Protein AF-A0A6L3X5L9-F1 (afdb_monomer)

Radius of gyration: 15.02 Å; Cα contacts (8 Å, |Δi|>4): 13; chains: 1; bounding box: 30×37×30 Å

InterPro domains:
  IPR036895 Uracil-DNA glycosylase-like domain superfamily [G3DSA:3.40.470.10] (1-39)
  IPR036895 Uracil-DNA glycosylase-like domain superfamily [SSF52141] (2-31)

Mean predicted aligned error: 4.55 Å

Sequence (39 aa):
VSAHRGFFGSNHFVLTNEWLEKRGEKPIDWMPVLPAESE

Nearest PDB structures (foldseek):
  7b9s-assembly1_W  TM=7.148E-01  e=9.268E+00  Mycobacterium xenopi RIVM700367

pLDDT: mean 93.5, std 8.91, range [59.69, 98.69]

Foldseek 3Di:
DVCVVAVPPVCVLVVQQVVCVVVVHHRDDPDDDDDDDDD

Secondary structure (DSSP, 8-state):
--GGGTTTT--HHHHHHHHHHHTTPPPP--SPPPPPPP-

Solvent-accessible surface 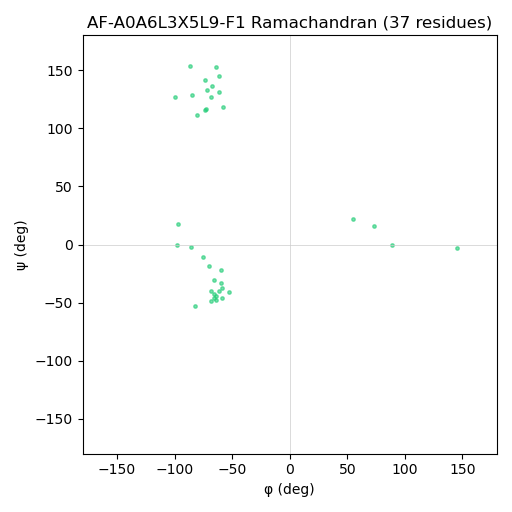area (backbone atoms only — not comparable to full-atom values): 2692 Å² total; per-residue (Å²): 120,64,51,84,74,57,56,69,88,57,54,60,72,60,56,50,27,55,55,29,47,77,70,75,41,80,61,77,80,83,74,83,79,80,80,80,84,80,128

Organism: NCBI:txid158836

Structure (mmCIF, N/CA/C/O backbone):
data_AF-A0A6L3X5L9-F1
#
_entry.id   AF-A0A6L3X5L9-F1
#
loop_
_atom_site.group_PDB
_atom_site.id
_atom_site.type_symbol
_atom_site.label_atom_id
_atom_site.label_alt_id
_atom_site.label_comp_id
_atom_site.label_asym_id
_atom_site.label_entity_id
_atom_site.label_seq_id
_atom_site.pdbx_PDB_ins_code
_atom_site.Cartn_x
_atom_site.Cartn_y
_atom_site.Cartn_z
_atom_site.occupancy
_atom_site.B_iso_or_equiv
_atom_site.auth_seq_id
_atom_site.auth_comp_id
_atom_site.auth_asym_id
_atom_site.auth_atom_id
_atom_site.pdbx_PDB_model_num
ATOM 1 N N . VAL A 1 1 ? 15.297 14.047 -8.173 1.00 69.12 1 VAL A N 1
ATOM 2 C CA . VAL A 1 1 ? 15.250 13.251 -9.433 1.00 69.12 1 VAL A CA 1
ATOM 3 C C . VAL A 1 1 ? 15.084 11.738 -9.244 1.00 69.12 1 VAL A C 1
ATOM 5 O O . VAL A 1 1 ? 14.892 11.051 -10.237 1.00 69.12 1 VAL A O 1
ATOM 8 N N . SER A 1 2 ? 15.101 11.188 -8.023 1.00 92.94 2 SER A N 1
ATOM 9 C CA . SER A 1 2 ? 14.916 9.741 -7.787 1.00 92.94 2 SER A CA 1
ATOM 10 C C . SER A 1 2 ? 13.523 9.223 -8.161 1.00 92.94 2 SER A C 1
ATOM 12 O O . SER A 1 2 ? 13.405 8.089 -8.608 1.00 92.94 2 SER A O 1
ATOM 14 N N . ALA A 1 3 ? 12.485 10.060 -8.054 1.00 93.88 3 ALA A N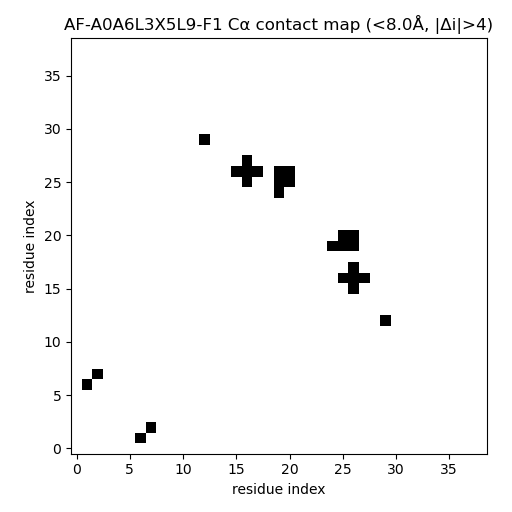 1
ATOM 15 C CA . ALA A 1 3 ? 11.109 9.628 -8.283 1.00 93.88 3 ALA A CA 1
ATOM 16 C C . ALA A 1 3 ? 10.875 9.044 -9.697 1.00 93.88 3 ALA A C 1
ATOM 18 O O . ALA A 1 3 ? 10.332 7.953 -9.852 1.00 93.88 3 ALA A O 1
ATOM 19 N N . HIS A 1 4 ? 11.379 9.713 -10.737 1.00 95.62 4 HIS A N 1
ATOM 20 C CA . HIS A 1 4 ? 11.283 9.231 -12.124 1.00 95.62 4 HIS A CA 1
ATOM 21 C C . HIS A 1 4 ? 12.242 8.081 -12.455 1.00 95.62 4 HIS A C 1
ATOM 23 O O . HIS A 1 4 ? 12.129 7.482 -13.517 1.00 95.62 4 HIS A O 1
ATOM 29 N N . ARG A 1 5 ? 13.199 7.772 -11.574 1.00 95.19 5 ARG A N 1
ATOM 30 C CA . ARG A 1 5 ? 14.217 6.732 -11.791 1.00 95.19 5 ARG A CA 1
ATOM 31 C C . ARG A 1 5 ? 13.858 5.397 -11.130 1.00 95.19 5 ARG A C 1
ATOM 33 O O . ARG A 1 5 ? 14.743 4.574 -10.933 1.00 95.19 5 ARG A O 1
ATOM 40 N N . GLY A 1 6 ? 12.588 5.193 -10.777 1.00 90.00 6 GLY A N 1
ATOM 41 C CA . GLY A 1 6 ? 12.107 3.904 -10.269 1.00 90.00 6 GLY A CA 1
ATOM 42 C C . GLY A 1 6 ? 11.022 3.968 -9.198 1.00 90.00 6 GLY A C 1
ATOM 43 O O . GLY A 1 6 ? 10.553 2.919 -8.780 1.00 90.00 6 GLY A O 1
AT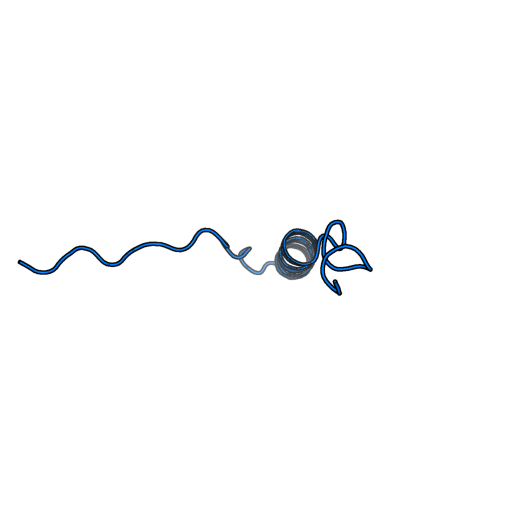OM 44 N N . PHE A 1 7 ? 10.611 5.154 -8.738 1.00 95.06 7 PHE A N 1
ATOM 45 C CA . PHE A 1 7 ? 9.485 5.256 -7.803 1.00 95.06 7 PHE A CA 1
ATOM 46 C C . PHE A 1 7 ? 8.144 5.228 -8.542 1.00 95.06 7 PHE A C 1
ATOM 48 O O . PHE A 1 7 ? 7.281 4.410 -8.234 1.00 95.06 7 PHE A O 1
ATOM 55 N N . PHE A 1 8 ? 7.962 6.093 -9.544 1.00 96.19 8 PHE A N 1
ATOM 56 C CA . PHE A 1 8 ? 6.754 6.056 -10.366 1.00 96.19 8 PHE A CA 1
ATOM 57 C C . PHE A 1 8 ? 6.740 4.782 -11.217 1.00 96.19 8 PHE A C 1
ATOM 59 O O . PHE A 1 8 ? 7.706 4.496 -11.921 1.00 96.19 8 PHE A O 1
ATOM 66 N N . GLY A 1 9 ? 5.646 4.022 -11.137 1.00 94.69 9 GLY A N 1
ATOM 67 C CA . GLY A 1 9 ? 5.495 2.728 -11.809 1.00 94.69 9 GLY A CA 1
ATOM 68 C C . GLY A 1 9 ? 5.980 1.515 -11.007 1.00 94.69 9 GLY A C 1
ATOM 69 O O . GLY A 1 9 ? 5.847 0.396 -11.491 1.00 94.69 9 GLY A O 1
ATOM 70 N N . SER A 1 10 ? 6.496 1.692 -9.782 1.00 96.44 10 SER A N 1
ATOM 71 C CA . SER A 1 10 ? 6.924 0.568 -8.930 1.00 96.44 10 SER A CA 1
ATOM 72 C C . SER A 1 10 ? 5.766 -0.280 -8.387 1.00 96.44 10 SER A C 1
ATOM 74 O O . SER A 1 10 ? 5.981 -1.400 -7.933 1.00 96.44 10 SER A O 1
ATOM 76 N N . ASN A 1 11 ? 4.540 0.259 -8.405 1.00 97.31 11 ASN A N 1
ATOM 77 C CA . ASN A 1 11 ? 3.309 -0.386 -7.933 1.00 97.31 11 ASN A CA 1
ATOM 78 C C . ASN A 1 11 ? 3.351 -0.887 -6.478 1.00 97.31 11 ASN A C 1
ATOM 80 O O . ASN A 1 11 ? 2.549 -1.740 -6.102 1.00 97.31 11 ASN A O 1
ATOM 84 N N . HIS A 1 12 ? 4.237 -0.347 -5.634 1.00 98.06 12 HIS A N 1
ATOM 85 C CA . HIS A 1 12 ? 4.434 -0.835 -4.263 1.00 98.06 12 HIS A CA 1
ATOM 86 C C . HIS A 1 12 ? 3.139 -0.913 -3.435 1.00 98.06 12 HIS A C 1
ATOM 88 O O . HIS A 1 12 ? 2.936 -1.889 -2.718 1.00 98.06 12 HIS A O 1
ATOM 94 N N . PHE A 1 13 ? 2.249 0.077 -3.549 1.00 98.00 13 PHE A N 1
ATOM 95 C CA . PHE A 1 13 ? 0.992 0.110 -2.791 1.00 98.00 13 PHE A CA 1
ATOM 96 C C . PHE A 1 13 ? 0.053 -1.048 -3.161 1.00 98.00 13 PHE A C 1
ATOM 98 O O . PHE A 1 13 ? -0.485 -1.714 -2.281 1.00 98.00 13 PHE A O 1
ATOM 105 N N . VAL A 1 14 ? -0.086 -1.332 -4.460 1.00 98.06 14 VAL A N 1
ATOM 106 C CA . VAL A 1 14 ? -0.908 -2.441 -4.969 1.00 98.06 14 VAL A CA 1
ATOM 107 C C . VAL A 1 14 ? -0.286 -3.779 -4.588 1.00 98.06 14 VAL A C 1
ATOM 109 O O . VAL A 1 14 ? -0.961 -4.619 -4.005 1.00 98.06 14 VAL A O 1
ATOM 112 N N . LEU A 1 15 ? 1.020 -3.946 -4.823 1.00 98.56 15 LEU A N 1
ATOM 113 C CA . LEU A 1 15 ? 1.740 -5.182 -4.500 1.00 98.56 15 LEU A CA 1
ATOM 114 C C . LEU A 1 15 ? 1.683 -5.519 -3.003 1.00 98.56 15 LEU A C 1
ATOM 116 O O . LEU A 1 15 ? 1.634 -6.690 -2.633 1.00 98.56 15 LEU A O 1
ATOM 1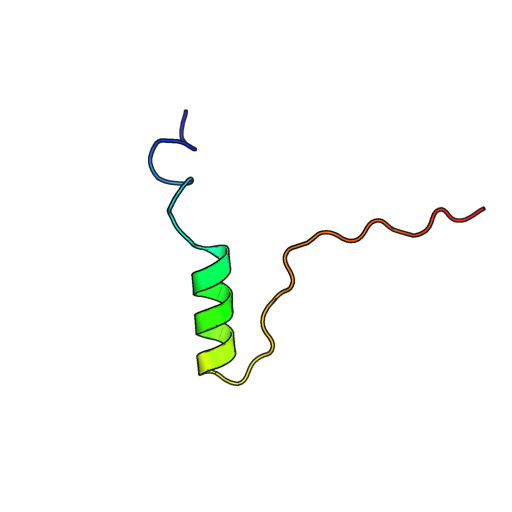20 N N . THR A 1 16 ? 1.661 -4.500 -2.142 1.00 98.62 16 THR A N 1
ATOM 121 C CA . THR A 1 16 ? 1.491 -4.683 -0.695 1.00 98.62 16 THR A CA 1
ATOM 122 C C . THR A 1 16 ? 0.105 -5.244 -0.376 1.00 98.62 16 THR A C 1
ATOM 124 O O . THR A 1 16 ? 0.000 -6.218 0.365 1.00 98.62 16 THR A O 1
ATOM 127 N N . ASN A 1 17 ? -0.952 -4.691 -0.975 1.00 98.62 17 ASN A N 1
ATOM 128 C CA . ASN A 1 17 ? -2.317 -5.180 -0.776 1.00 98.62 17 ASN A CA 1
ATOM 129 C C . ASN A 1 17 ? -2.511 -6.594 -1.339 1.00 98.62 17 ASN A C 1
ATOM 131 O O . ASN A 1 17 ? -3.051 -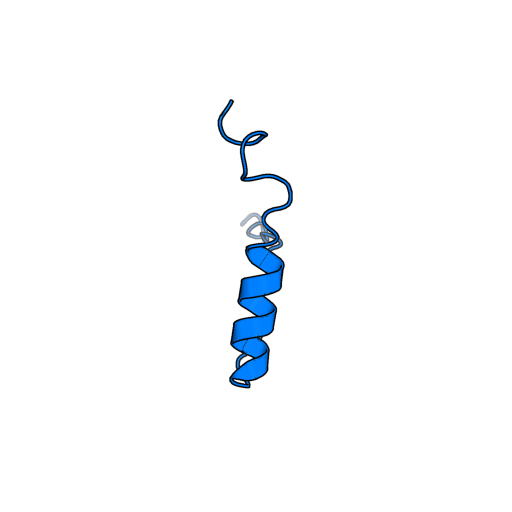7.441 -0.637 1.00 98.62 17 ASN A O 1
ATOM 135 N N . GLU A 1 18 ? -1.978 -6.901 -2.524 1.00 98.69 18 GLU A N 1
ATOM 136 C CA . GLU A 1 18 ? -2.008 -8.265 -3.075 1.0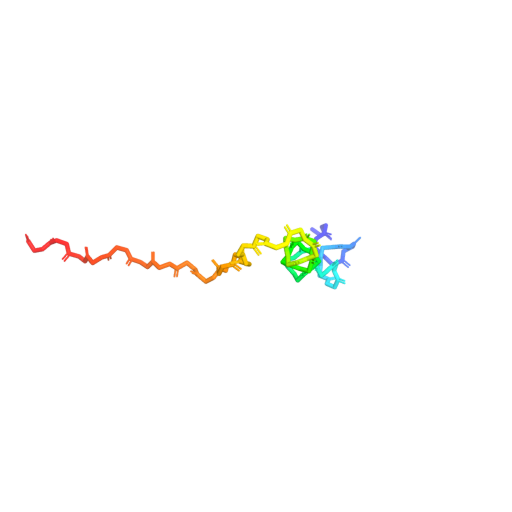0 98.69 18 GLU A CA 1
ATOM 137 C C . GLU A 1 18 ? -1.314 -9.279 -2.153 1.00 98.69 18 GLU A C 1
ATOM 139 O O . GLU A 1 18 ? -1.736 -10.430 -2.035 1.00 98.69 18 GLU A O 1
ATOM 144 N N . TRP A 1 19 ? -0.215 -8.876 -1.512 1.00 98.62 19 TRP A N 1
ATOM 145 C CA . TRP A 1 19 ? 0.497 -9.726 -0.563 1.00 98.62 19 TRP A CA 1
ATOM 146 C C . TRP A 1 19 ? -0.314 -9.972 0.716 1.00 98.62 19 TRP A C 1
ATOM 148 O O . TRP A 1 19 ? -0.330 -11.105 1.203 1.00 98.62 19 TRP A O 1
ATOM 158 N N . LEU A 1 20 ? -1.007 -8.948 1.227 1.00 98.62 20 LEU A N 1
ATOM 159 C CA . LEU A 1 20 ? -1.915 -9.062 2.375 1.00 98.62 20 LEU A CA 1
ATOM 160 C C . LEU A 1 20 ? -3.101 -9.974 2.046 1.00 98.62 20 LEU A C 1
ATOM 162 O O . LEU A 1 20 ? -3.375 -10.928 2.774 1.00 98.62 20 LEU A O 1
ATOM 166 N N . GLU A 1 21 ? -3.740 -9.763 0.898 1.00 98.44 21 GLU A N 1
ATOM 167 C CA . GLU A 1 21 ? -4.889 -10.555 0.452 1.00 98.44 21 GLU A CA 1
ATOM 168 C C . GLU A 1 21 ? -4.533 -12.035 0.271 1.00 98.44 21 GLU A C 1
ATOM 170 O O . GLU A 1 21 ? -5.284 -12.911 0.703 1.00 98.44 21 GLU A O 1
ATOM 175 N N . LYS A 1 22 ? -3.344 -12.344 -0.270 1.00 98.50 22 LYS A N 1
ATOM 176 C CA . LYS A 1 22 ? -2.837 -13.729 -0.379 1.00 98.50 22 LYS A CA 1
ATOM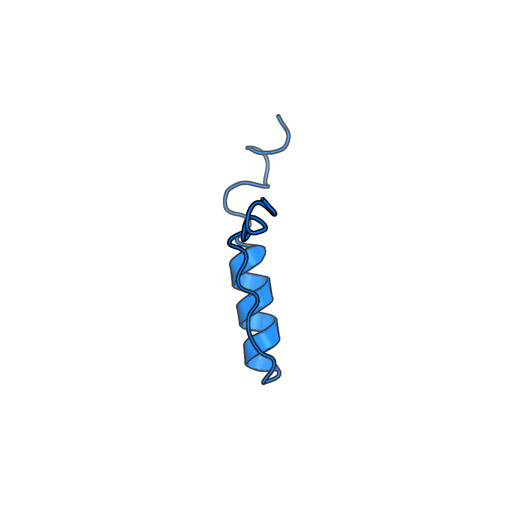 177 C C . LYS A 1 22 ? -2.697 -14.433 0.973 1.00 98.50 22 LYS A C 1
ATOM 179 O O . LYS A 1 22 ? -2.670 -15.661 1.014 1.00 98.50 22 LYS A O 1
ATOM 184 N N . ARG A 1 23 ? -2.590 -13.678 2.065 1.00 98.31 23 ARG A N 1
ATOM 185 C CA . ARG A 1 23 ? -2.502 -14.189 3.441 1.00 98.31 23 ARG A CA 1
ATOM 186 C C . ARG A 1 23 ? -3.846 -14.179 4.167 1.00 98.31 23 ARG A C 1
ATOM 188 O O . ARG A 1 23 ? -3.909 -14.609 5.314 1.00 98.31 23 ARG A O 1
ATOM 195 N N . GLY A 1 24 ? -4.911 -13.721 3.507 1.00 98.31 24 GLY A N 1
ATOM 196 C CA . GLY A 1 24 ? -6.216 -13.504 4.127 1.00 98.31 24 GLY A CA 1
ATOM 197 C C . GLY A 1 24 ? -6.256 -12.275 5.039 1.00 98.31 24 GLY A C 1
ATOM 198 O O . GLY A 1 24 ? -7.174 -12.147 5.847 1.00 98.31 24 GLY A O 1
ATOM 199 N N . GLU A 1 25 ? -5.269 -11.383 4.935 1.00 98.62 25 GLU A N 1
ATOM 200 C CA . GLU A 1 25 ? -5.236 -10.118 5.664 1.00 98.62 25 GLU A CA 1
ATOM 201 C C . GLU A 1 25 ? -5.992 -9.030 4.890 1.00 98.62 25 GLU A C 1
ATOM 203 O O . GLU A 1 25 ? -6.124 -9.071 3.664 1.00 98.62 25 GLU A O 1
ATOM 208 N N . LYS A 1 26 ? -6.513 -8.037 5.616 1.00 98.12 26 LYS A N 1
ATOM 2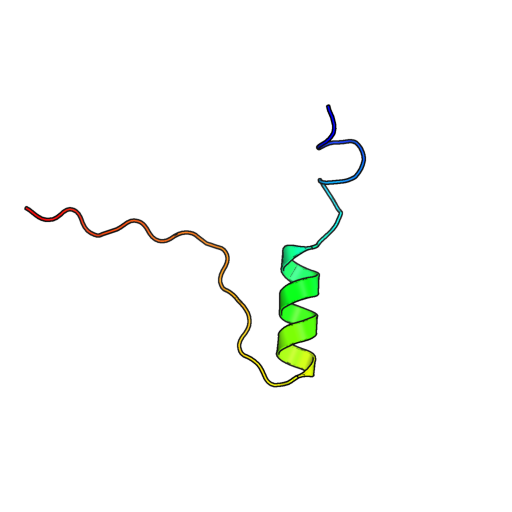09 C CA . LYS A 1 26 ? -7.263 -6.929 5.018 1.00 98.12 26 LYS A CA 1
ATOM 210 C C . LYS A 1 26 ? -6.302 -5.992 4.263 1.00 98.12 26 LYS A C 1
ATOM 212 O O . LYS A 1 26 ? -5.298 -5.590 4.852 1.00 98.12 26 LYS A O 1
ATOM 217 N N . PRO A 1 27 ? -6.612 -5.582 3.019 1.00 98.44 27 PRO A N 1
ATOM 218 C CA . PRO A 1 27 ? -5.808 -4.600 2.299 1.00 98.44 27 PRO A CA 1
ATOM 219 C C . PRO A 1 27 ? -5.831 -3.234 2.997 1.00 98.44 27 PRO A C 1
ATOM 221 O O . PRO A 1 27 ? -6.795 -2.871 3.681 1.00 98.44 27 PRO A O 1
ATOM 224 N N . ILE A 1 28 ? -4.761 -2.467 2.805 1.00 98.12 28 ILE A N 1
ATOM 225 C CA . ILE A 1 28 ? -4.610 -1.122 3.356 1.00 98.12 28 ILE A CA 1
ATOM 226 C C . ILE A 1 28 ? -5.291 -0.126 2.417 1.00 98.12 28 ILE A C 1
ATOM 228 O O . ILE A 1 28 ? -5.015 -0.097 1.213 1.00 98.12 28 ILE A O 1
ATOM 232 N N . ASP A 1 29 ? -6.156 0.712 2.986 1.00 97.81 29 ASP A N 1
ATOM 233 C CA . ASP A 1 29 ? -6.610 1.934 2.332 1.00 97.81 29 ASP A CA 1
ATOM 234 C C . ASP A 1 29 ? -5.541 3.014 2.525 1.00 97.81 29 ASP A C 1
ATOM 236 O O . ASP A 1 29 ? -5.268 3.457 3.640 1.00 97.81 29 ASP A O 1
ATOM 240 N N . TRP A 1 30 ? -4.884 3.381 1.428 1.00 97.06 30 TRP A N 1
ATOM 241 C CA . TRP A 1 30 ? -3.794 4.354 1.423 1.00 97.06 30 TRP A CA 1
ATOM 242 C C . TRP A 1 30 ? -4.287 5.799 1.320 1.00 97.06 30 TRP A C 1
ATOM 244 O O . TRP A 1 30 ? -3.463 6.717 1.329 1.00 97.06 30 TRP A O 1
ATOM 254 N N . MET A 1 31 ? -5.600 6.021 1.204 1.00 97.25 31 MET A N 1
ATOM 255 C CA . MET A 1 31 ? -6.162 7.363 1.196 1.00 97.25 31 MET A CA 1
ATOM 256 C C . MET A 1 31 ? -6.121 7.945 2.619 1.00 97.25 31 MET A C 1
ATOM 258 O O . MET A 1 31 ? -6.767 7.413 3.522 1.00 97.25 31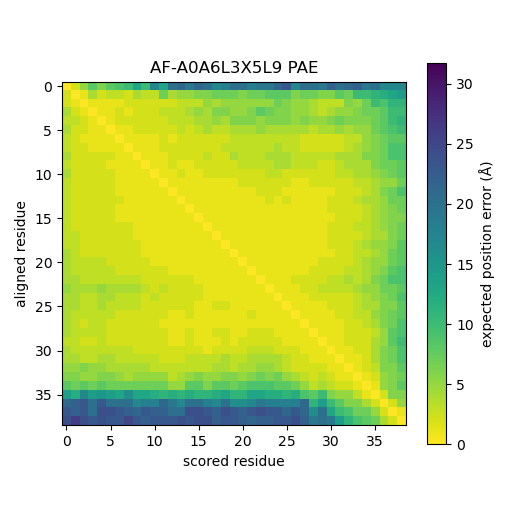 MET A O 1
ATOM 262 N N . PRO A 1 32 ? -5.361 9.028 2.864 1.00 94.62 32 PRO A N 1
ATOM 263 C CA . PRO A 1 32 ? -5.314 9.630 4.186 1.00 94.62 32 PRO A CA 1
ATOM 264 C C . PRO A 1 32 ? -6.671 10.253 4.529 1.00 94.62 32 PRO A C 1
ATOM 266 O O . PRO A 1 32 ? -7.275 10.948 3.710 1.00 94.62 32 PRO A O 1
ATOM 269 N N . VAL A 1 33 ? -7.124 10.037 5.762 1.00 95.06 33 VAL A N 1
ATOM 270 C CA . VAL A 1 33 ? -8.331 10.661 6.311 1.00 95.06 33 VAL A CA 1
ATOM 271 C C . VAL A 1 33 ? -7.905 11.833 7.186 1.00 95.06 33 VAL A C 1
ATOM 273 O O . VAL A 1 33 ? -7.063 11.677 8.072 1.00 95.06 33 VAL A O 1
ATOM 276 N N . LEU A 1 34 ? -8.463 13.016 6.925 1.00 92.56 34 LEU A N 1
ATOM 277 C CA . LEU A 1 34 ? -8.241 14.182 7.776 1.00 92.56 34 LEU A CA 1
ATOM 278 C C . LEU A 1 34 ? -9.018 14.017 9.090 1.00 92.56 34 LEU A C 1
ATOM 280 O O . LEU A 1 34 ? -10.141 13.507 9.066 1.00 92.56 34 LEU A O 1
ATOM 284 N N . PRO A 1 35 ? -8.453 14.437 10.235 1.00 89.69 35 PRO A N 1
ATOM 285 C CA . PRO A 1 35 ? -9.218 14.488 11.471 1.00 89.69 35 PRO A CA 1
ATOM 286 C C . PRO A 1 35 ? -10.392 15.459 11.303 1.00 89.69 35 PRO A C 1
ATOM 288 O O . PRO A 1 35 ? -10.267 16.473 10.616 1.00 89.69 35 PRO A O 1
ATOM 291 N N . ALA A 1 36 ? -11.526 15.154 11.935 1.00 85.31 36 ALA A N 1
ATOM 292 C CA . ALA A 1 36 ? -12.584 16.144 12.081 1.00 85.31 36 ALA A CA 1
ATOM 293 C C . ALA A 1 36 ? -12.021 17.323 12.888 1.00 85.31 36 ALA A C 1
ATOM 295 O O . ALA A 1 36 ? -11.371 17.104 13.913 1.00 85.31 36 ALA A O 1
ATOM 296 N N . GLU A 1 37 ? -12.224 18.548 12.406 1.00 77.06 37 GLU A N 1
ATOM 297 C CA . GLU A 1 37 ? -11.914 19.743 13.185 1.00 77.06 37 GLU A CA 1
ATOM 298 C C . GLU A 1 37 ? -12.730 19.678 14.482 1.00 77.06 37 GLU A C 1
ATOM 300 O O . GLU A 1 37 ? -13.957 19.583 14.453 1.00 77.06 37 GLU A O 1
ATOM 305 N N . SER A 1 38 ? -12.039 19.639 15.620 1.00 71.19 38 SER A N 1
ATOM 306 C CA . SER A 1 38 ? -12.673 19.849 16.917 1.00 71.19 38 SER A CA 1
ATOM 307 C C . SER A 1 38 ? -13.008 21.336 17.021 1.00 71.19 38 SER A C 1
ATOM 309 O O . SER A 1 38 ? -12.087 22.154 16.985 1.00 71.19 38 SER A O 1
ATOM 311 N N . GLU A 1 39 ? -14.298 21.668 17.114 1.00 59.69 39 GLU A N 1
ATOM 312 C CA . GLU A 1 39 ? -14.774 23.009 17.495 1.00 59.69 39 GLU A CA 1
ATOM 313 C C . GLU A 1 39 ? -14.329 23.392 18.916 1.00 59.69 39 GLU A C 1
ATOM 315 O O . GLU A 1 39 ? -14.307 22.501 19.802 1.00 59.69 39 GLU A O 1
#